Protein AF-A0A1U7CRU4-F1 (afdb_monomer_lite)

Secondary structure (DSSP, 8-state):
-PBPTTT--B--S--EEETTEEESSHHHHTTHHHHHHHTTS-HHHHHHHHHHHHTS--TTT-----EEEEEEEEEEEETTEEEEEEEEEEEEHHHHHHHHHHHHHHHHHHSTTSTTHHHHHHHHHHHHHHHHHTTSSS--SSS--HHHHHHHHHHHHHHHH--

Radius of gyration: 16.84 Å; chains: 1; bounding box: 44×36×41 Å

pLDDT: mean 85.8, std 7.09, range [51.78, 95.31]

Organism: NCBI:txid1387353

Sequence (163 aa):
MASCDCCGTRILFGGVKLDDLRFCNAKCAEQGYWIQRGDAIPEGEVQERLRSLHQGQCPRCAGPGPVDVHTSHRVYSALAFTAWSSHPEICCRSCGRWKQLKHGAFSLALGWWGFPFGFLLTPVQLTRNFTGLVGLSGPKDDAPSPTFRRAVQVAMAKQRAGG

Structure (mmCIF, N/CA/C/O backbone):
data_AF-A0A1U7CRU4-F1
#
_entry.id   AF-A0A1U7CRU4-F1
#
loop_
_atom_site.group_PDB
_atom_site.id
_atom_site.type_symbol
_atom_site.label_atom_id
_atom_site.label_alt_id
_atom_site.label_comp_id
_atom_site.label_asym_id
_atom_site.label_entity_id
_atom_site.label_seq_id
_atom_site.pdbx_PDB_ins_code
_atom_site.Cartn_x
_atom_site.Cartn_y
_atom_site.Cartn_z
_atom_site.occupancy
_atom_site.B_iso_or_equiv
_atom_site.auth_seq_id
_atom_site.auth_comp_id
_atom_site.auth_asym_id
_atom_site.auth_atom_id
_atom_site.pdbx_PDB_model_num
ATOM 1 N N . MET A 1 1 ? -7.039 -4.816 -17.585 1.00 59.03 1 MET A N 1
ATOM 2 C CA . MET A 1 1 ? -5.878 -4.718 -16.669 1.00 59.03 1 MET A CA 1
ATOM 3 C C . MET A 1 1 ? -6.317 -5.239 -15.310 1.00 59.03 1 MET A C 1
ATOM 5 O O . MET A 1 1 ? -7.325 -4.754 -14.816 1.00 59.03 1 MET A O 1
ATOM 9 N N . ALA A 1 2 ? -5.658 -6.260 -14.758 1.00 80.75 2 ALA A N 1
ATOM 10 C CA . ALA A 1 2 ? -6.100 -6.899 -13.512 1.00 80.75 2 ALA A CA 1
ATOM 11 C C . ALA A 1 2 ? -5.528 -6.187 -12.273 1.00 80.75 2 ALA A C 1
ATOM 13 O O . ALA A 1 2 ? -4.428 -5.632 -12.323 1.00 80.75 2 ALA A O 1
ATOM 14 N N . SER A 1 3 ? -6.256 -6.206 -11.159 1.00 84.62 3 SER A N 1
ATOM 15 C CA . SER A 1 3 ? -5.755 -5.827 -9.833 1.00 84.62 3 SER A CA 1
ATOM 16 C C . SER A 1 3 ? -5.326 -7.069 -9.058 1.00 84.62 3 SER A C 1
ATOM 18 O O . SER A 1 3 ? -5.920 -8.128 -9.216 1.00 84.62 3 SER A O 1
ATOM 20 N N . CYS A 1 4 ? -4.300 -6.936 -8.222 1.00 86.25 4 CYS A N 1
ATOM 21 C CA . CYS A 1 4 ? -3.908 -7.974 -7.276 1.00 86.25 4 CYS A CA 1
ATOM 22 C C . CYS A 1 4 ? -5.009 -8.176 -6.228 1.00 86.25 4 CYS A C 1
ATOM 24 O O . CYS A 1 4 ? -5.418 -7.205 -5.589 1.00 86.25 4 CYS A O 1
ATOM 26 N N . ASP A 1 5 ? -5.428 -9.416 -5.998 1.00 86.75 5 ASP A N 1
ATOM 27 C CA . ASP A 1 5 ? -6.496 -9.740 -5.055 1.00 86.75 5 ASP A CA 1
ATOM 28 C C . ASP A 1 5 ? -6.092 -9.574 -3.593 1.00 86.75 5 ASP A C 1
ATOM 30 O O . ASP A 1 5 ? -6.939 -9.258 -2.762 1.00 86.75 5 ASP A O 1
ATOM 34 N N . CYS A 1 6 ? -4.794 -9.673 -3.296 1.00 84.81 6 CYS A N 1
ATOM 35 C CA . CYS A 1 6 ? -4.258 -9.422 -1.960 1.00 84.81 6 CYS A CA 1
ATOM 36 C C . CYS A 1 6 ? -4.097 -7.923 -1.658 1.00 84.81 6 CYS A C 1
ATOM 38 O O . CYS A 1 6 ? -4.524 -7.452 -0.609 1.00 84.81 6 CYS A O 1
ATOM 40 N N . CYS A 1 7 ? -3.465 -7.159 -2.555 1.00 77.75 7 CYS A N 1
ATOM 41 C CA . CYS A 1 7 ? -3.021 -5.795 -2.244 1.00 77.75 7 CYS A CA 1
ATOM 42 C C . CYS A 1 7 ? -3.668 -4.681 -3.073 1.00 77.75 7 CYS A C 1
ATOM 44 O O . CYS A 1 7 ? -3.256 -3.527 -2.959 1.00 77.75 7 CYS A O 1
ATOM 46 N N . GLY A 1 8 ? -4.600 -5.003 -3.972 1.00 79.12 8 GLY A N 1
ATOM 47 C CA . GLY A 1 8 ? -5.299 -4.035 -4.828 1.00 79.12 8 GLY A CA 1
ATOM 48 C C . GLY A 1 8 ? -4.425 -3.353 -5.891 1.00 79.12 8 GLY A C 1
ATOM 49 O O . GLY A 1 8 ? -4.916 -2.582 -6.715 1.00 79.12 8 GLY A O 1
ATOM 50 N N . THR A 1 9 ? -3.118 -3.630 -5.923 1.00 77.69 9 THR A N 1
ATOM 51 C CA . THR A 1 9 ? -2.192 -3.026 -6.890 1.00 77.69 9 THR A CA 1
ATOM 52 C C . THR A 1 9 ? -2.530 -3.471 -8.312 1.00 77.69 9 THR A C 1
ATOM 54 O O . THR A 1 9 ? -2.660 -4.665 -8.573 1.00 77.69 9 THR A O 1
ATOM 57 N N . ARG A 1 10 ? -2.604 -2.527 -9.261 1.00 81.44 10 ARG A N 1
ATOM 58 C CA . ARG A 1 10 ? -2.735 -2.853 -10.694 1.00 81.44 10 ARG A CA 1
ATOM 59 C C . ARG A 1 10 ? -1.519 -3.636 -11.192 1.00 81.44 10 ARG A C 1
ATOM 61 O O . ARG A 1 10 ? -0.391 -3.158 -11.063 1.00 81.44 10 ARG A O 1
ATOM 68 N N . ILE A 1 11 ? -1.773 -4.790 -11.796 1.00 83.25 11 ILE A N 1
ATOM 69 C CA . ILE A 1 11 ? -0.778 -5.658 -12.422 1.00 83.25 11 ILE A CA 1
ATOM 70 C C . ILE A 1 11 ? -0.554 -5.144 -13.847 1.00 83.25 11 ILE A C 1
ATOM 72 O O . ILE A 1 11 ? -1.471 -5.167 -14.668 1.00 83.25 11 ILE A O 1
ATOM 76 N N . LEU A 1 12 ? 0.647 -4.619 -14.103 1.00 74.31 12 LEU A N 1
ATOM 77 C CA . LEU A 1 12 ? 1.029 -4.064 -15.406 1.00 74.31 12 LEU A CA 1
ATOM 78 C C . LEU A 1 12 ? 1.634 -5.139 -16.317 1.00 74.31 12 LEU A C 1
ATOM 80 O O . LEU A 1 12 ? 1.253 -5.230 -17.476 1.00 74.31 12 LEU A O 1
ATOM 84 N N . PHE A 1 13 ? 2.521 -5.976 -15.772 1.00 75.75 13 PHE A N 1
ATOM 85 C CA . PHE A 1 13 ? 3.166 -7.089 -16.468 1.00 75.75 13 PHE A CA 1
ATOM 86 C C . PHE A 1 13 ? 3.385 -8.255 -15.499 1.00 75.75 13 PHE A C 1
ATOM 88 O O . PHE A 1 13 ? 3.613 -8.031 -14.307 1.00 75.75 13 PHE A O 1
ATOM 95 N N . GLY A 1 14 ? 3.318 -9.484 -16.014 1.00 83.19 14 GLY A N 1
ATOM 96 C CA . GLY A 1 14 ? 3.491 -10.706 -15.225 1.00 83.19 14 GLY A CA 1
ATOM 97 C C . GLY A 1 14 ? 2.380 -10.930 -14.192 1.00 83.19 14 GLY A C 1
ATOM 98 O O . GLY A 1 14 ? 1.204 -10.679 -14.460 1.00 83.19 14 GLY A O 1
ATOM 99 N N . GLY A 1 15 ? 2.778 -11.404 -13.010 1.00 84.81 15 GLY A N 1
ATOM 100 C CA . GLY A 1 15 ? 1.893 -11.781 -11.907 1.00 84.81 15 GLY A CA 1
ATOM 101 C C . GLY A 1 15 ? 1.819 -13.294 -11.696 1.00 84.81 15 GLY A C 1
ATOM 102 O O . GLY A 1 15 ? 2.215 -14.077 -12.553 1.00 84.81 15 GLY A O 1
ATOM 103 N N . VAL A 1 16 ? 1.323 -13.696 -10.529 1.00 89.19 16 VAL A N 1
ATOM 104 C CA . VAL A 1 16 ? 1.094 -15.099 -10.159 1.00 89.19 16 VAL A CA 1
ATOM 105 C C . VAL A 1 16 ? -0.412 -15.339 -10.154 1.00 89.19 16 VAL A C 1
ATOM 107 O O . VAL A 1 16 ? -1.151 -14.544 -9.574 1.00 89.19 16 VAL A O 1
ATOM 110 N N . LYS A 1 17 ? -0.875 -16.407 -10.804 1.00 91.31 17 LYS A N 1
ATOM 111 C CA . LYS A 1 17 ? -2.275 -16.843 -10.758 1.00 91.31 17 LYS A CA 1
ATOM 112 C C . LYS A 1 17 ? -2.362 -18.102 -9.896 1.00 91.31 17 LYS A C 1
ATOM 114 O O . LYS A 1 17 ? -1.580 -19.022 -10.115 1.00 91.31 17 LYS A O 1
ATOM 119 N N . LEU A 1 18 ? -3.285 -18.118 -8.941 1.00 87.69 18 LEU A N 1
ATOM 120 C CA . LEU A 1 18 ? -3.596 -19.282 -8.111 1.00 87.69 18 LEU A CA 1
ATOM 121 C C . LEU A 1 18 ? -5.117 -19.438 -8.116 1.00 87.69 18 LEU A C 1
ATOM 123 O O . LEU A 1 18 ? -5.811 -18.532 -7.657 1.00 87.69 18 LEU A O 1
ATOM 127 N N . ASP A 1 19 ? -5.619 -20.530 -8.686 1.00 86.12 19 ASP A N 1
ATOM 128 C CA . ASP A 1 19 ? -7.053 -20.745 -8.919 1.00 86.12 19 ASP A CA 1
ATOM 129 C C . ASP A 1 19 ? -7.701 -19.543 -9.641 1.00 86.12 19 ASP A C 1
ATOM 131 O O . ASP A 1 19 ? -7.247 -19.139 -10.719 1.00 86.12 19 ASP A O 1
ATOM 135 N N . ASP A 1 20 ? -8.722 -18.933 -9.037 1.00 87.00 20 ASP A N 1
ATOM 136 C CA . ASP A 1 20 ? -9.414 -17.744 -9.545 1.00 87.00 20 ASP A CA 1
ATOM 137 C C . ASP A 1 20 ? -8.784 -16.413 -9.096 1.00 87.00 20 ASP A C 1
ATOM 139 O O . ASP A 1 20 ? -9.215 -15.342 -9.527 1.00 87.00 20 ASP A O 1
ATOM 143 N N . LEU A 1 21 ? -7.724 -16.454 -8.280 1.00 88.44 21 LEU A N 1
ATOM 144 C CA . LEU A 1 21 ? -7.059 -15.272 -7.731 1.00 88.44 21 LEU A CA 1
ATOM 145 C C . LEU A 1 21 ? -5.841 -14.854 -8.565 1.00 88.44 21 LEU A C 1
ATOM 147 O O . LEU A 1 21 ? -5.085 -15.673 -9.103 1.00 88.44 21 LEU A O 1
ATOM 151 N N . ARG A 1 22 ? -5.606 -13.541 -8.638 1.00 90.94 22 ARG A N 1
ATOM 152 C CA . ARG A 1 22 ? -4.439 -12.939 -9.294 1.00 90.94 22 ARG A CA 1
ATOM 153 C C . ARG A 1 22 ? -3.608 -12.130 -8.313 1.00 90.94 22 ARG A C 1
ATOM 155 O O . ARG A 1 22 ? -4.108 -11.275 -7.590 1.00 90.94 22 ARG A O 1
ATOM 162 N N . PHE A 1 23 ? -2.295 -12.309 -8.368 1.00 89.69 23 PHE A N 1
ATOM 163 C CA . PHE A 1 23 ? -1.347 -11.656 -7.475 1.00 89.69 23 PHE A CA 1
ATOM 164 C C . PHE A 1 23 ? -0.257 -10.926 -8.246 1.00 89.69 23 PHE A C 1
ATOM 166 O O . PHE A 1 23 ? 0.204 -11.378 -9.291 1.00 89.69 23 PHE A O 1
ATOM 173 N N . CYS A 1 24 ? 0.201 -9.789 -7.720 1.00 85.94 24 CYS A N 1
ATOM 174 C CA . CYS A 1 24 ? 1.281 -9.034 -8.357 1.00 85.94 24 CYS A CA 1
ATOM 175 C C . CYS A 1 24 ? 2.663 -9.694 -8.204 1.00 85.94 24 CYS A C 1
ATOM 177 O O . CYS A 1 24 ? 3.568 -9.352 -8.957 1.00 85.94 24 CYS A O 1
ATOM 179 N N . ASN A 1 25 ? 2.841 -10.605 -7.239 1.00 85.06 25 ASN A N 1
ATOM 180 C CA . ASN A 1 25 ? 4.077 -11.352 -6.983 1.00 85.06 25 ASN A CA 1
ATOM 181 C C . ASN A 1 25 ? 3.827 -12.553 -6.047 1.00 85.06 25 ASN A C 1
ATOM 183 O O . ASN A 1 25 ? 2.741 -12.683 -5.478 1.00 85.06 25 ASN A O 1
ATOM 187 N N . ALA A 1 26 ? 4.855 -13.391 -5.857 1.00 86.31 26 ALA A N 1
ATOM 188 C CA . ALA A 1 26 ? 4.814 -14.581 -5.000 1.00 86.31 26 ALA A CA 1
ATOM 189 C C . ALA A 1 26 ? 4.452 -14.271 -3.536 1.00 86.31 26 ALA A C 1
ATOM 191 O O . ALA A 1 26 ? 3.608 -14.950 -2.965 1.00 86.31 26 ALA A O 1
ATOM 192 N N . LYS A 1 27 ? 4.978 -13.181 -2.960 1.00 84.69 27 LYS A N 1
ATOM 193 C CA . LYS A 1 27 ? 4.646 -12.762 -1.585 1.00 84.69 27 LYS A CA 1
ATOM 194 C C . LYS A 1 27 ? 3.146 -12.507 -1.396 1.00 84.69 27 LYS A C 1
ATOM 196 O O . LYS A 1 27 ? 2.591 -12.793 -0.340 1.00 84.69 27 LYS A O 1
ATOM 201 N N . CYS A 1 28 ? 2.483 -11.942 -2.405 1.00 85.94 28 CYS A N 1
ATOM 202 C CA . CYS A 1 28 ? 1.030 -11.777 -2.383 1.00 85.94 28 CYS A CA 1
ATOM 203 C C . CYS A 1 28 ? 0.301 -13.111 -2.598 1.00 85.94 28 CYS A C 1
ATOM 205 O O . CYS A 1 28 ? -0.745 -13.314 -1.991 1.00 85.94 28 CYS A O 1
ATOM 207 N N . ALA A 1 29 ? 0.851 -14.015 -3.412 1.00 88.88 29 ALA A N 1
ATOM 208 C CA . ALA A 1 29 ? 0.277 -15.341 -3.642 1.00 88.88 29 ALA A CA 1
ATOM 209 C C . ALA A 1 29 ? 0.306 -16.227 -2.387 1.00 88.88 29 ALA A C 1
ATOM 211 O O . ALA A 1 29 ? -0.668 -16.922 -2.117 1.00 88.88 29 ALA A O 1
ATOM 212 N N . GLU A 1 30 ? 1.346 -16.125 -1.554 1.00 87.94 30 GLU A N 1
ATOM 213 C CA . GLU A 1 30 ? 1.408 -16.784 -0.237 1.00 87.94 30 GLU A CA 1
ATOM 214 C C . GLU A 1 30 ? 0.255 -16.368 0.694 1.00 87.94 30 GLU A C 1
ATOM 216 O O . GLU A 1 30 ? -0.134 -17.113 1.591 1.00 87.94 30 GLU A O 1
ATOM 221 N N . GLN A 1 31 ? -0.328 -15.181 0.486 1.00 85.50 31 GLN A N 1
ATOM 222 C CA . GLN A 1 31 ? -1.498 -14.731 1.243 1.00 85.50 31 GLN A CA 1
ATOM 223 C C . GLN A 1 31 ? -2.817 -15.300 0.704 1.00 85.50 31 GLN A C 1
ATOM 225 O O . GLN A 1 31 ? -3.833 -15.177 1.384 1.00 85.50 31 GLN A O 1
ATOM 230 N N . GLY A 1 32 ? -2.822 -15.929 -0.477 1.00 85.44 32 GLY A N 1
ATOM 231 C CA . GLY A 1 32 ? -4.027 -16.451 -1.131 1.00 85.44 32 GLY A CA 1
ATOM 232 C C . GLY A 1 32 ? -4.806 -17.440 -0.265 1.00 85.44 32 GLY A C 1
ATOM 233 O O . GLY A 1 32 ? -6.027 -17.348 -0.174 1.00 85.44 32 GLY A O 1
ATOM 234 N N . TYR A 1 33 ? -4.092 -18.288 0.478 1.00 86.62 33 TYR A N 1
ATOM 235 C CA . TYR A 1 33 ? -4.672 -19.208 1.460 1.00 86.62 33 TYR A CA 1
ATOM 236 C C . TYR A 1 33 ? -5.536 -18.500 2.521 1.00 86.62 33 TYR A C 1
ATOM 238 O O . TYR A 1 33 ? -6.596 -18.992 2.911 1.00 86.62 33 TYR A O 1
ATOM 246 N N . TRP A 1 34 ? -5.103 -17.325 2.988 1.00 89.75 34 TRP A N 1
ATOM 247 C CA . TRP A 1 34 ? -5.836 -16.546 3.990 1.00 89.75 34 TRP A CA 1
ATOM 248 C C . TRP A 1 34 ? -7.019 -15.787 3.401 1.00 89.75 34 TRP A C 1
ATOM 250 O O . TRP A 1 34 ? -7.980 -15.533 4.121 1.00 89.75 34 TRP A O 1
ATOM 260 N N . ILE A 1 35 ? -6.958 -15.438 2.115 1.00 86.25 35 ILE A N 1
ATOM 261 C CA . ILE A 1 35 ? -8.068 -14.790 1.406 1.00 86.25 35 ILE A CA 1
ATOM 262 C C . ILE A 1 35 ? -9.245 -15.763 1.318 1.00 86.25 35 ILE A C 1
ATOM 264 O O . ILE A 1 35 ? -10.319 -15.438 1.807 1.00 86.25 35 ILE A O 1
ATOM 268 N N . GLN A 1 36 ? -9.009 -16.990 0.841 1.00 86.75 36 GLN A N 1
ATOM 269 C CA . GLN A 1 36 ? -10.055 -18.019 0.739 1.00 86.75 36 GLN A CA 1
ATOM 270 C C . GLN A 1 36 ? -10.699 -18.346 2.099 1.00 86.75 36 GLN A C 1
ATOM 272 O O . GLN A 1 36 ? -11.908 -18.527 2.196 1.00 86.75 36 GLN A O 1
ATOM 277 N N . ARG A 1 37 ? -9.912 -18.388 3.184 1.00 87.44 37 ARG A N 1
ATOM 278 C CA . ARG A 1 37 ? -10.457 -18.560 4.546 1.00 87.44 37 ARG A CA 1
ATOM 279 C C . ARG A 1 37 ? -11.214 -17.337 5.053 1.00 87.44 37 ARG A C 1
ATOM 281 O O . ARG A 1 37 ? -12.158 -17.488 5.823 1.00 87.44 37 ARG A O 1
ATOM 288 N N . GLY A 1 38 ? -10.781 -16.144 4.658 1.00 86.50 38 GLY A N 1
ATOM 289 C CA . GLY A 1 38 ? -11.455 -14.892 4.981 1.00 86.50 38 GLY A CA 1
ATOM 290 C C . GLY A 1 38 ? -12.870 -14.826 4.410 1.00 86.50 38 GLY 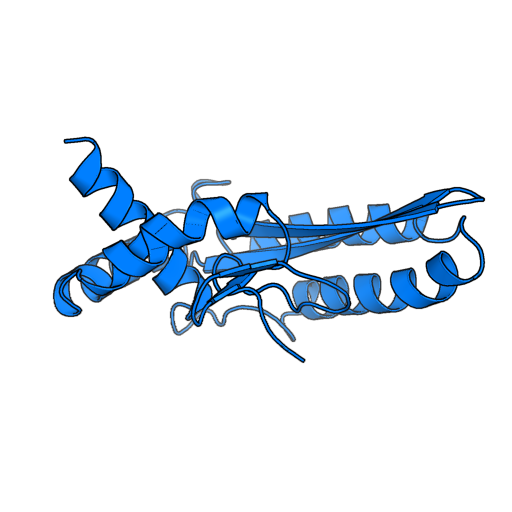A C 1
ATOM 291 O O . GLY A 1 38 ? -13.747 -14.256 5.055 1.00 86.50 38 GLY A O 1
ATOM 292 N N . ASP A 1 39 ? -13.109 -15.467 3.264 1.00 86.75 39 ASP A N 1
ATOM 293 C CA . ASP A 1 39 ? -14.425 -15.514 2.615 1.00 86.75 39 ASP A CA 1
ATOM 294 C C . ASP A 1 39 ? -15.452 -16.362 3.389 1.00 86.75 39 ASP A C 1
ATOM 296 O O . ASP A 1 39 ? -16.654 -16.156 3.249 1.00 86.75 39 ASP A O 1
ATOM 300 N N . ALA A 1 40 ? -15.002 -17.276 4.257 1.00 88.81 40 ALA A N 1
ATOM 301 C CA . ALA A 1 40 ? -15.883 -18.067 5.120 1.00 88.81 40 ALA A CA 1
ATOM 302 C C . ALA A 1 40 ? -16.352 -17.310 6.381 1.00 88.81 40 ALA A C 1
ATOM 304 O O . ALA A 1 40 ? -17.144 -17.838 7.165 1.00 88.81 40 ALA A O 1
ATOM 305 N N . ILE A 1 41 ? -15.845 -16.097 6.629 1.00 91.19 41 ILE A N 1
ATOM 306 C CA . ILE A 1 41 ? -16.199 -15.306 7.812 1.00 91.19 41 ILE A CA 1
ATOM 307 C C . ILE A 1 41 ? -17.578 -14.659 7.602 1.00 91.19 41 ILE A C 1
ATOM 309 O O . ILE A 1 41 ? -17.790 -14.030 6.565 1.00 91.19 41 ILE A O 1
ATOM 313 N N . PRO A 1 42 ? -18.503 -14.742 8.581 1.00 93.31 42 PRO A N 1
ATOM 314 C CA . PRO A 1 42 ? -19.808 -14.100 8.478 1.00 93.31 42 PRO A CA 1
ATOM 315 C C . PRO A 1 42 ? -19.708 -12.601 8.179 1.00 93.31 42 PRO A C 1
ATOM 317 O O . PRO A 1 42 ? -18.998 -11.854 8.856 1.00 93.31 42 PRO A O 1
ATOM 320 N N . GLU A 1 43 ? -20.487 -12.149 7.199 1.00 90.50 43 GLU A N 1
ATOM 321 C CA . GLU A 1 43 ? -20.478 -10.763 6.721 1.00 90.50 43 GLU A CA 1
ATOM 322 C C . GLU A 1 43 ? -20.719 -9.731 7.828 1.00 90.50 43 GLU A C 1
ATOM 324 O O . GLU A 1 43 ? -20.037 -8.709 7.872 1.00 90.50 43 GLU A O 1
ATOM 329 N N . GLY A 1 44 ? -21.643 -10.003 8.755 1.00 92.81 44 GLY A N 1
ATOM 330 C CA . GLY A 1 44 ? -21.947 -9.089 9.861 1.00 92.81 44 GLY A CA 1
ATOM 331 C C . GLY A 1 44 ? -20.725 -8.777 10.730 1.00 92.81 44 GLY A C 1
ATOM 332 O O . GLY A 1 44 ? -20.478 -7.619 11.061 1.00 92.81 44 GLY A O 1
ATOM 333 N N . GLU A 1 45 ? -19.908 -9.789 11.013 1.00 93.44 45 GLU A N 1
ATOM 334 C CA . GLU A 1 45 ? -18.713 -9.655 11.846 1.00 93.44 45 GLU A CA 1
ATOM 335 C C . GLU A 1 45 ? -17.590 -8.911 11.118 1.00 93.44 45 GLU A C 1
ATOM 337 O O . GLU A 1 45 ? -16.925 -8.046 11.694 1.00 93.44 45 GLU A O 1
ATOM 342 N N . VAL A 1 46 ? -17.410 -9.193 9.822 1.00 93.31 46 VAL A N 1
ATOM 343 C CA . VAL A 1 46 ? -16.463 -8.453 8.979 1.00 93.31 46 VAL A CA 1
ATOM 344 C C . VAL A 1 46 ? -16.844 -6.978 8.938 1.00 93.31 46 VAL A C 1
ATOM 346 O O . VAL A 1 46 ? -15.975 -6.127 9.098 1.00 93.31 46 VAL A O 1
ATOM 349 N N . GLN A 1 47 ? -18.126 -6.658 8.747 1.00 93.44 47 GLN A N 1
ATOM 350 C CA . GLN A 1 47 ? -18.604 -5.276 8.665 1.00 93.44 47 GLN A CA 1
ATOM 351 C C . GLN A 1 47 ? -18.425 -4.515 9.977 1.00 93.44 47 GLN A C 1
ATOM 353 O O . GLN A 1 47 ? -17.969 -3.370 9.967 1.00 93.44 47 GLN A O 1
ATOM 358 N N . GLU A 1 48 ? -18.753 -5.140 11.107 1.00 93.81 48 GLU A N 1
ATOM 359 C CA . GLU A 1 48 ? -18.557 -4.543 12.426 1.00 93.81 48 GLU A CA 1
ATOM 360 C C . GLU A 1 48 ? -17.074 -4.253 12.680 1.00 93.81 48 GLU A C 1
ATOM 362 O O . GLU A 1 48 ? -16.698 -3.121 13.013 1.00 93.81 48 GLU A O 1
ATOM 367 N N . ARG A 1 49 ? -16.209 -5.242 12.423 1.00 94.19 49 ARG A N 1
ATOM 368 C CA . ARG A 1 49 ? -14.765 -5.089 12.600 1.00 94.19 49 ARG A CA 1
ATOM 369 C C . ARG A 1 49 ? -14.177 -4.049 11.653 1.00 94.19 49 ARG A C 1
ATOM 371 O O . ARG A 1 49 ? -13.355 -3.234 12.071 1.00 94.19 49 ARG A O 1
ATOM 378 N N . LEU A 1 50 ? -14.611 -4.052 10.397 1.00 94.50 50 LEU A N 1
ATOM 379 C CA . LEU A 1 50 ? -14.184 -3.105 9.374 1.00 94.50 50 LEU A CA 1
ATOM 380 C C . LEU A 1 50 ? -14.545 -1.672 9.760 1.00 94.50 50 LEU A C 1
ATOM 382 O O . LEU A 1 50 ? -13.686 -0.797 9.696 1.00 94.50 50 LEU A O 1
ATOM 386 N N . ARG A 1 51 ? -15.787 -1.429 10.199 1.00 92.88 51 ARG A N 1
ATOM 387 C CA . ARG A 1 51 ? -16.243 -0.097 10.621 1.00 92.88 51 ARG A CA 1
ATOM 388 C C . ARG A 1 51 ? -15.478 0.392 11.849 1.00 92.88 51 ARG A C 1
ATOM 390 O O . ARG A 1 51 ? -15.020 1.533 11.853 1.00 92.88 51 ARG A O 1
ATOM 397 N N . SER A 1 52 ? -15.295 -0.482 12.840 1.00 92.94 52 SER A N 1
ATOM 398 C CA . SER A 1 52 ? -14.519 -0.192 14.051 1.00 92.94 52 SER A CA 1
ATOM 399 C C . SER A 1 52 ? -13.079 0.219 13.725 1.00 92.94 52 SER A C 1
ATOM 401 O O . SER A 1 52 ? -12.593 1.222 14.244 1.00 92.94 52 SER A O 1
ATOM 403 N N . LEU A 1 53 ? -12.406 -0.504 12.823 1.00 93.56 53 LEU A N 1
ATOM 404 C CA . LEU A 1 53 ? -11.036 -0.181 12.420 1.00 93.56 53 LEU A CA 1
ATOM 405 C C . LEU A 1 53 ? -10.963 1.060 11.524 1.00 93.56 53 LEU A C 1
ATOM 407 O O . LEU A 1 53 ? -10.058 1.870 11.699 1.00 93.56 53 LEU A O 1
ATOM 411 N N . HIS A 1 54 ? -11.913 1.230 10.600 1.00 94.44 54 HIS A N 1
ATOM 412 C CA . HIS A 1 54 ? -11.966 2.386 9.704 1.00 94.44 54 HIS A CA 1
ATOM 413 C C . HIS A 1 54 ? -12.091 3.691 10.491 1.00 94.44 54 HIS A C 1
ATOM 415 O O . HIS A 1 54 ? -11.400 4.655 10.196 1.00 94.44 54 HIS A O 1
ATOM 421 N N . GLN A 1 55 ? -12.945 3.724 11.514 1.00 92.38 55 GLN A N 1
ATOM 422 C CA . GLN A 1 55 ? -13.159 4.910 12.353 1.00 92.38 55 GLN A CA 1
ATOM 423 C C . GLN A 1 55 ? -12.169 5.005 13.526 1.00 92.38 55 GLN A C 1
ATOM 425 O O . GLN A 1 55 ? -12.197 5.973 14.285 1.00 92.38 55 GLN A O 1
ATOM 430 N N . GLY A 1 56 ? -11.303 4.004 13.684 1.00 92.50 56 GLY A N 1
ATOM 431 C CA . GLY A 1 56 ? -10.333 3.922 14.764 1.00 92.50 56 GLY A CA 1
ATOM 432 C C . GLY A 1 56 ? -9.141 4.866 14.602 1.00 92.50 56 GLY A C 1
ATOM 433 O O . GLY A 1 56 ? -9.051 5.680 13.681 1.00 92.50 56 GLY A O 1
ATOM 434 N N . GLN A 1 57 ? -8.190 4.737 15.524 1.00 94.88 57 GLN A N 1
ATOM 435 C CA . GLN A 1 57 ? -6.936 5.484 15.474 1.00 94.88 57 GLN A CA 1
ATOM 436 C C . GLN A 1 57 ? -6.010 4.938 14.386 1.00 94.88 57 GLN A C 1
ATOM 438 O O . GLN A 1 57 ? -5.902 3.730 14.167 1.00 94.88 57 GLN A O 1
ATOM 443 N N . CYS A 1 58 ? -5.282 5.838 13.731 1.00 94.62 58 CYS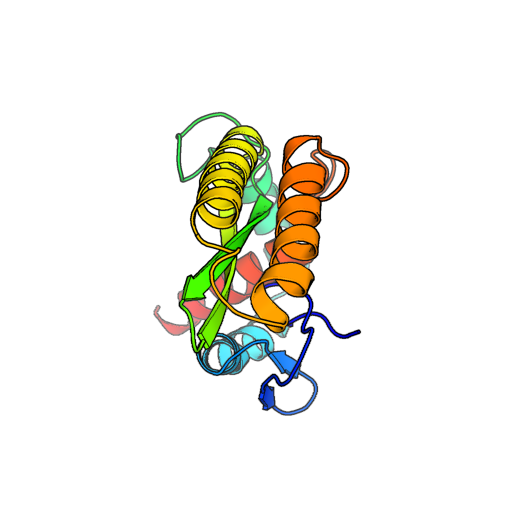 A N 1
ATOM 444 C CA . CYS A 1 58 ? -4.283 5.466 12.742 1.00 94.62 58 CYS A CA 1
ATOM 445 C C . CYS A 1 58 ? -3.139 4.668 13.391 1.00 94.62 58 CYS A C 1
ATOM 447 O O . CYS A 1 58 ? -2.451 5.212 14.255 1.00 94.62 58 CYS A O 1
ATOM 449 N N . PRO A 1 59 ? -2.812 3.451 12.918 1.00 93.69 59 PRO A N 1
ATOM 450 C CA . PRO A 1 59 ? -1.737 2.647 13.506 1.00 93.69 59 PRO A CA 1
ATOM 451 C C . PRO A 1 59 ? -0.340 3.262 13.313 1.00 93.69 59 PRO A C 1
ATOM 453 O O . PRO A 1 59 ? 0.606 2.869 13.986 1.00 93.69 59 PRO A O 1
ATOM 456 N N . ARG A 1 60 ? -0.189 4.227 12.393 1.00 94.50 60 ARG A N 1
ATOM 457 C CA . ARG A 1 60 ? 1.098 4.871 12.088 1.00 94.50 60 ARG A CA 1
ATOM 458 C C . ARG A 1 60 ? 1.345 6.162 12.867 1.00 94.50 60 ARG A C 1
ATOM 460 O O . ARG A 1 60 ? 2.500 6.497 13.101 1.00 94.50 60 ARG A O 1
ATOM 467 N N . CYS A 1 61 ? 0.303 6.920 13.204 1.00 95.31 61 CYS A N 1
ATOM 468 C CA . CYS A 1 61 ? 0.455 8.209 13.893 1.00 95.31 61 CYS A CA 1
ATOM 469 C C . CYS A 1 61 ? -0.415 8.374 15.143 1.00 95.31 61 CYS A C 1
ATOM 471 O O . CYS A 1 61 ? -0.380 9.447 15.732 1.00 95.31 61 CYS A O 1
ATOM 473 N N . ALA A 1 62 ? -1.223 7.373 15.505 1.00 94.81 62 ALA A N 1
ATOM 474 C CA . ALA A 1 62 ? -2.234 7.423 16.567 1.00 94.81 62 ALA A CA 1
ATOM 475 C C . ALA A 1 62 ? -3.282 8.552 16.432 1.00 94.81 62 ALA A C 1
ATOM 477 O O . ALA A 1 62 ? -4.103 8.752 17.322 1.00 94.81 62 ALA A O 1
ATOM 478 N N . GLY A 1 63 ? -3.282 9.284 15.314 1.00 92.25 63 GLY A N 1
ATOM 479 C CA . GLY A 1 63 ? -4.261 10.329 15.031 1.00 92.25 63 GLY A CA 1
ATOM 480 C C . GLY A 1 63 ? -5.652 9.769 14.718 1.00 92.25 63 GLY A C 1
ATOM 481 O O . GLY A 1 63 ? -5.799 8.557 14.520 1.00 92.25 63 GLY A O 1
ATOM 482 N N . PRO A 1 64 ? -6.669 10.644 14.631 1.00 90.00 64 PRO A N 1
ATOM 483 C CA . PRO A 1 64 ? -8.023 10.231 14.292 1.00 90.00 64 PRO A CA 1
ATOM 484 C C . PRO A 1 64 ? -8.079 9.628 12.882 1.00 90.00 64 PRO A C 1
ATOM 486 O O . PRO A 1 64 ? -7.322 10.024 11.986 1.00 90.00 64 PRO A O 1
ATOM 489 N N . GLY A 1 65 ? -8.973 8.656 12.705 1.00 85.94 65 GLY A N 1
ATOM 490 C CA . GLY A 1 65 ? -9.341 8.125 11.399 1.00 85.94 65 GLY A CA 1
ATOM 491 C C . GLY A 1 65 ? -10.031 9.172 10.503 1.00 85.94 65 GLY A C 1
ATOM 492 O O . GLY A 1 65 ? -10.186 10.331 10.894 1.00 85.94 65 GLY A O 1
ATOM 493 N N . PRO A 1 66 ? -10.456 8.784 9.292 1.00 92.88 66 PRO A N 1
ATOM 494 C CA . PRO A 1 66 ? -10.586 7.401 8.856 1.00 92.88 66 PRO A CA 1
ATOM 495 C C . PRO A 1 66 ? -9.264 6.739 8.442 1.00 92.88 66 PRO A C 1
ATOM 497 O O . PRO A 1 66 ? -8.333 7.392 7.960 1.00 92.88 66 PRO A O 1
ATOM 500 N N . VAL A 1 67 ? -9.184 5.428 8.666 1.00 93.94 67 VAL A N 1
ATOM 501 C CA . VAL A 1 67 ? -8.061 4.556 8.31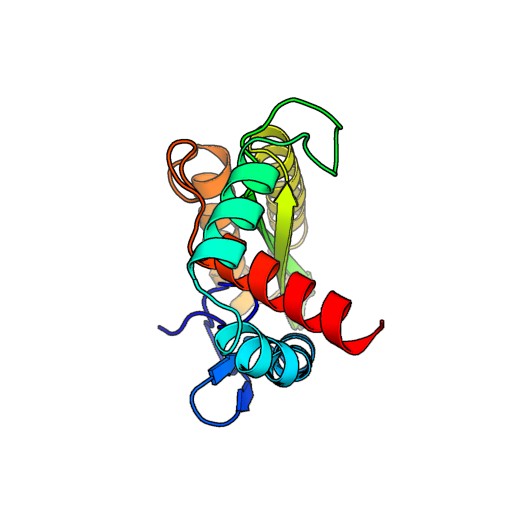1 1.00 93.94 67 VAL A CA 1
ATOM 502 C C . VAL A 1 67 ? -8.467 3.652 7.160 1.00 93.94 67 VAL A C 1
ATOM 504 O O . VAL A 1 67 ? -9.467 2.947 7.242 1.00 93.94 67 VAL A O 1
ATOM 507 N N . ASP A 1 68 ? -7.644 3.614 6.119 1.00 93.62 68 ASP A N 1
ATOM 508 C CA . ASP A 1 68 ? -7.856 2.760 4.953 1.00 93.62 68 ASP A CA 1
ATOM 509 C C . ASP A 1 68 ? -6.494 2.354 4.345 1.00 93.62 68 ASP A C 1
ATOM 511 O O . ASP A 1 68 ? -5.422 2.707 4.844 1.00 93.62 68 ASP A O 1
ATOM 515 N N . VAL A 1 69 ? -6.502 1.566 3.272 1.00 91.12 69 VAL A N 1
ATOM 516 C CA . VAL A 1 69 ? -5.318 1.143 2.530 1.00 91.12 69 VAL A CA 1
ATOM 517 C C . VAL A 1 69 ? -4.905 2.236 1.548 1.00 91.12 69 VAL A C 1
ATOM 519 O O . VAL A 1 69 ? -5.459 2.385 0.456 1.00 91.12 69 VAL A O 1
ATOM 522 N N . HIS A 1 70 ? -3.840 2.952 1.890 1.00 90.56 70 HIS A N 1
ATOM 523 C CA . HIS A 1 70 ? -3.175 3.876 0.982 1.00 90.56 70 HIS A CA 1
ATOM 524 C C . HIS A 1 70 ? -1.986 3.190 0.313 1.00 90.56 70 HIS A C 1
ATOM 526 O O . HIS A 1 70 ? -1.119 2.613 0.967 1.00 90.56 70 HIS A O 1
ATOM 532 N N . THR A 1 71 ? -1.929 3.259 -1.017 1.00 86.94 71 THR A N 1
ATOM 533 C CA . THR A 1 71 ? -0.817 2.695 -1.789 1.00 86.94 71 THR A CA 1
ATOM 534 C C . THR A 1 71 ? 0.118 3.798 -2.258 1.00 86.94 71 THR A C 1
ATOM 536 O O . THR A 1 71 ? -0.314 4.842 -2.749 1.00 86.94 71 THR A O 1
ATOM 539 N N . SER A 1 72 ? 1.412 3.538 -2.119 1.00 86.12 72 SER A N 1
ATOM 540 C CA . SER A 1 72 ? 2.489 4.387 -2.621 1.00 86.12 72 SER A CA 1
ATOM 541 C C . SER A 1 72 ? 3.370 3.601 -3.587 1.00 86.12 72 SER A C 1
ATOM 543 O O . SER A 1 72 ? 3.524 2.385 -3.458 1.00 86.12 72 SER A O 1
ATOM 545 N N . HIS A 1 73 ? 3.920 4.278 -4.587 1.00 85.31 73 HIS A N 1
ATOM 546 C CA . HIS A 1 73 ? 4.605 3.635 -5.703 1.00 85.31 73 HIS A CA 1
ATOM 547 C C . HIS A 1 73 ? 6.053 4.094 -5.793 1.00 85.31 73 HIS A C 1
ATOM 549 O O . HIS A 1 73 ? 6.328 5.288 -5.767 1.00 85.31 73 HIS A O 1
ATOM 555 N N . ARG A 1 74 ? 6.986 3.155 -5.917 1.00 85.88 74 ARG A N 1
ATOM 556 C CA . ARG A 1 74 ? 8.411 3.455 -6.034 1.00 85.88 74 ARG A CA 1
ATOM 557 C C . ARG A 1 74 ? 8.949 2.904 -7.343 1.00 85.88 74 ARG A C 1
ATOM 559 O O . ARG A 1 74 ? 8.626 1.775 -7.709 1.00 85.88 74 ARG A O 1
ATOM 566 N N . VAL A 1 75 ? 9.784 3.684 -8.014 1.00 84.88 75 VAL A N 1
ATOM 567 C CA . VAL A 1 75 ? 10.608 3.236 -9.139 1.00 84.88 75 VAL A CA 1
ATOM 568 C C . VAL A 1 75 ? 12.058 3.516 -8.810 1.00 84.88 75 VAL A C 1
ATOM 570 O O . VAL A 1 75 ? 12.390 4.558 -8.250 1.00 84.88 75 VAL A O 1
ATOM 573 N N . TYR A 1 76 ? 12.900 2.556 -9.142 1.00 83.94 76 TYR A N 1
ATOM 574 C CA . TYR A 1 76 ? 14.340 2.669 -9.110 1.00 83.94 76 TYR A CA 1
ATOM 575 C C . TYR A 1 76 ? 14.863 2.149 -10.442 1.00 83.94 76 TYR A C 1
ATOM 577 O O . TYR A 1 76 ? 14.564 1.017 -10.816 1.00 83.94 76 TYR A O 1
ATOM 585 N N . SER A 1 77 ? 15.635 2.963 -11.144 1.00 80.31 77 SER A N 1
ATOM 586 C CA . SER A 1 77 ? 16.338 2.556 -12.349 1.00 80.31 77 SER A CA 1
ATOM 587 C C . SER A 1 77 ? 17.827 2.781 -12.161 1.00 80.31 77 SER A C 1
ATOM 589 O O . SER A 1 77 ? 18.246 3.782 -11.585 1.00 80.31 77 SER A O 1
ATOM 591 N N . ALA A 1 78 ? 18.613 1.866 -12.700 1.00 77.56 78 ALA A N 1
ATOM 592 C CA . ALA A 1 78 ? 20.030 2.022 -12.972 1.00 77.56 78 ALA A CA 1
ATOM 593 C C . ALA A 1 78 ? 20.267 1.643 -14.441 1.00 77.56 78 ALA A C 1
ATOM 595 O O . ALA A 1 78 ? 19.414 1.000 -15.048 1.00 77.56 78 ALA A O 1
ATOM 596 N N . LEU A 1 79 ? 21.414 2.027 -15.003 1.00 71.38 79 LEU A N 1
ATOM 597 C CA . LEU A 1 79 ? 21.743 1.966 -16.440 1.00 71.38 79 LEU A CA 1
ATOM 598 C C . LEU A 1 79 ? 21.195 0.743 -17.207 1.00 71.38 79 LEU A C 1
ATOM 600 O O . LEU A 1 79 ? 20.701 0.909 -18.317 1.00 71.38 79 LEU A O 1
ATOM 604 N N . ALA A 1 80 ? 21.231 -0.455 -16.612 1.00 72.44 80 ALA A N 1
ATOM 605 C CA . ALA A 1 80 ? 20.775 -1.700 -17.237 1.00 72.44 80 ALA A CA 1
ATOM 606 C C . ALA A 1 80 ? 19.491 -2.321 -16.640 1.00 72.44 80 ALA A C 1
ATOM 608 O O . ALA A 1 80 ? 19.041 -3.354 -17.131 1.00 72.44 80 ALA A O 1
ATOM 609 N N . PHE A 1 81 ? 18.893 -1.756 -15.584 1.00 77.25 81 PHE A N 1
ATOM 610 C CA . PHE A 1 81 ? 17.695 -2.337 -14.968 1.00 77.25 81 PHE A CA 1
ATOM 611 C C . PHE A 1 81 ? 16.747 -1.295 -14.375 1.00 77.25 81 PHE A C 1
ATOM 613 O O . PHE A 1 81 ? 17.160 -0.335 -13.731 1.00 77.25 81 PHE A O 1
ATOM 620 N N . THR A 1 82 ? 15.446 -1.538 -14.525 1.00 77.69 82 THR A N 1
ATOM 621 C CA . THR A 1 82 ? 14.385 -0.765 -13.872 1.00 77.69 82 THR A CA 1
ATOM 622 C C . THR A 1 82 ? 13.566 -1.699 -12.996 1.00 77.69 82 THR A C 1
ATOM 624 O O . THR A 1 82 ? 12.985 -2.669 -13.475 1.00 77.69 82 THR A O 1
ATOM 627 N N . ALA A 1 83 ? 13.497 -1.390 -11.706 1.00 80.44 83 ALA A N 1
ATOM 628 C CA . ALA A 1 83 ? 12.660 -2.067 -10.734 1.00 80.44 83 ALA A CA 1
ATOM 629 C C . ALA A 1 83 ? 11.562 -1.118 -10.244 1.00 80.44 83 ALA A C 1
ATOM 631 O O . ALA A 1 83 ? 11.798 0.060 -9.969 1.00 80.44 83 ALA A O 1
ATOM 632 N N . TRP A 1 84 ? 10.349 -1.637 -10.080 1.00 80.00 84 TRP A N 1
ATOM 633 C CA . TRP A 1 84 ? 9.248 -0.892 -9.483 1.00 80.00 84 TRP A CA 1
ATOM 634 C C . TRP A 1 84 ? 8.561 -1.713 -8.401 1.00 80.00 84 TRP A C 1
ATOM 636 O O . TRP A 1 84 ? 8.504 -2.940 -8.452 1.00 80.00 84 TRP A O 1
ATOM 646 N N . SER A 1 85 ? 8.010 -1.024 -7.410 1.00 79.62 85 SER A N 1
ATOM 647 C CA . SER A 1 85 ? 7.268 -1.646 -6.322 1.00 79.62 85 SER A CA 1
ATOM 648 C C . SER A 1 85 ? 6.062 -0.801 -5.931 1.00 79.62 85 SER A C 1
ATOM 650 O O . SER A 1 85 ? 6.034 0.419 -6.100 1.00 79.62 85 SER A O 1
ATOM 652 N N . SER A 1 86 ? 5.032 -1.472 -5.421 1.00 83.75 86 SER A N 1
ATOM 653 C CA . SER A 1 86 ? 3.866 -0.828 -4.815 1.00 83.75 86 SER A CA 1
ATOM 654 C C . SER A 1 86 ? 3.809 -1.220 -3.348 1.00 83.75 86 SER A C 1
ATOM 656 O O . SER A 1 86 ? 3.974 -2.391 -3.010 1.00 83.75 86 SER A O 1
ATOM 658 N N . HIS A 1 87 ? 3.605 -0.231 -2.489 1.00 85.12 87 HIS A N 1
ATOM 659 C CA . HIS A 1 87 ? 3.620 -0.361 -1.041 1.00 85.12 87 HIS A CA 1
ATOM 660 C C . HIS A 1 87 ? 2.236 0.021 -0.502 1.00 85.12 87 HIS A C 1
ATOM 662 O O . HIS A 1 87 ? 2.005 1.207 -0.237 1.00 85.12 87 HIS A O 1
ATOM 668 N N . PRO A 1 88 ? 1.307 -0.948 -0.404 1.00 86.81 88 PRO A N 1
ATOM 669 C CA . PRO A 1 88 ? 0.039 -0.767 0.297 1.00 86.81 88 PRO A CA 1
ATOM 670 C C . PRO A 1 88 ? 0.302 -0.643 1.803 1.00 86.81 88 PRO A C 1
ATOM 672 O O . PRO A 1 88 ? 1.134 -1.363 2.356 1.00 86.81 88 PRO A O 1
ATOM 675 N N . GLU A 1 89 ? -0.395 0.262 2.477 1.00 90.19 89 GLU A N 1
ATOM 676 C CA . GLU A 1 89 ? -0.293 0.431 3.925 1.00 90.19 89 GLU A CA 1
ATOM 677 C C . GLU A 1 89 ? -1.629 0.884 4.507 1.00 90.19 89 GLU A C 1
ATOM 679 O O . GLU A 1 89 ? -2.260 1.797 3.978 1.00 90.19 89 GLU A O 1
ATOM 684 N N . ILE A 1 90 ? -2.037 0.252 5.608 1.00 92.56 90 ILE A N 1
ATOM 685 C CA . ILE A 1 90 ? -3.227 0.633 6.369 1.00 92.56 90 ILE A CA 1
ATOM 686 C C . ILE A 1 90 ? -2.859 1.842 7.229 1.00 92.56 90 ILE A C 1
ATOM 688 O O . ILE A 1 90 ? -2.093 1.717 8.185 1.00 92.56 90 ILE A O 1
ATOM 692 N N . CYS A 1 91 ? -3.352 3.023 6.876 1.00 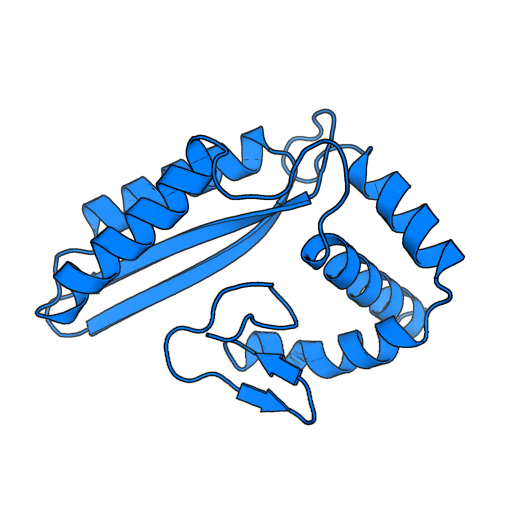94.12 91 CYS A N 1
ATOM 693 C CA . CYS A 1 91 ? -3.101 4.250 7.628 1.00 94.12 91 CYS A CA 1
ATOM 694 C C . CYS A 1 91 ? -4.178 5.306 7.350 1.00 94.12 91 CYS A C 1
ATOM 696 O O . CYS A 1 91 ? -5.062 5.103 6.526 1.00 94.12 91 CYS A O 1
ATOM 698 N N . CYS A 1 92 ? -4.123 6.438 8.051 1.00 94.25 92 CYS A N 1
ATOM 699 C CA . CYS A 1 92 ? -4.970 7.580 7.722 1.00 94.25 92 CYS A CA 1
ATOM 700 C C . CYS A 1 92 ? -4.459 8.328 6.484 1.00 94.25 92 CYS A C 1
ATOM 702 O O . CYS A 1 92 ? -3.288 8.232 6.091 1.00 94.25 92 CYS A O 1
ATOM 704 N N . ARG A 1 93 ? -5.327 9.170 5.923 1.00 91.62 93 ARG A N 1
ATOM 705 C CA . ARG A 1 93 ? -5.067 9.921 4.691 1.00 91.62 93 ARG A CA 1
ATOM 706 C C . ARG A 1 93 ? -3.801 10.776 4.727 1.00 91.62 93 ARG A C 1
ATOM 708 O O . ARG A 1 93 ? -3.046 10.791 3.756 1.00 91.62 93 ARG A O 1
ATOM 715 N N . SER A 1 94 ? -3.527 11.479 5.826 1.00 92.06 94 SER A N 1
ATOM 716 C CA . SER A 1 94 ? -2.323 12.320 5.947 1.00 92.06 94 SER A CA 1
ATOM 717 C C . SER A 1 94 ? -1.036 11.489 5.908 1.00 92.06 94 SER A C 1
ATOM 719 O O . SER A 1 94 ? -0.065 11.866 5.247 1.00 92.06 94 SER A O 1
ATOM 721 N N . CYS A 1 95 ? -1.047 10.314 6.541 1.00 94.19 95 CYS A N 1
ATOM 722 C CA . CYS A 1 95 ? 0.063 9.368 6.513 1.00 94.19 95 CYS A CA 1
ATOM 723 C C . CYS A 1 95 ? 0.268 8.773 5.117 1.00 94.19 95 CYS A C 1
ATOM 725 O O . CYS A 1 95 ? 1.403 8.730 4.635 1.00 94.19 95 CYS A O 1
ATOM 727 N N . GLY A 1 96 ? -0.823 8.395 4.444 1.00 91.19 96 GLY A N 1
ATOM 728 C CA . GLY A 1 96 ? -0.792 7.923 3.061 1.00 91.19 96 GLY A CA 1
ATOM 729 C C . GLY A 1 96 ? -0.182 8.958 2.111 1.00 91.19 96 GLY A C 1
ATOM 730 O O . GLY A 1 96 ? 0.753 8.646 1.370 1.00 91.19 96 GLY A O 1
ATOM 731 N N . ARG A 1 97 ? -0.634 10.216 2.202 1.00 91.69 97 ARG A N 1
ATOM 732 C CA . ARG A 1 97 ? -0.120 11.348 1.408 1.00 91.69 97 ARG A CA 1
ATOM 733 C C . ARG A 1 97 ? 1.367 11.593 1.645 1.00 91.69 97 ARG A C 1
ATOM 735 O O . ARG A 1 97 ? 2.126 11.740 0.689 1.00 91.69 97 ARG A O 1
ATOM 742 N N . TRP A 1 98 ? 1.808 11.577 2.903 1.00 92.62 98 TRP A N 1
ATOM 743 C CA . TRP A 1 98 ? 3.225 11.724 3.242 1.00 92.62 98 TRP A CA 1
ATOM 744 C C . TRP A 1 98 ? 4.092 10.641 2.587 1.00 92.62 98 TRP A C 1
ATOM 746 O O . TRP A 1 98 ? 5.153 10.919 2.025 1.00 92.62 98 TRP A O 1
ATOM 756 N N . LYS A 1 99 ? 3.625 9.391 2.610 1.00 91.06 99 LYS A N 1
ATOM 757 C CA . LYS A 1 99 ? 4.347 8.268 2.010 1.00 91.06 99 LYS A CA 1
ATOM 758 C C . LYS A 1 99 ? 4.365 8.332 0.481 1.00 91.06 99 LYS A C 1
ATOM 760 O O . LYS A 1 99 ? 5.398 8.048 -0.125 1.00 91.06 99 LYS A O 1
ATOM 765 N N . GLN A 1 100 ? 3.263 8.754 -0.139 1.00 90.31 100 GLN A N 1
ATOM 766 C CA . GLN A 1 100 ? 3.185 9.010 -1.581 1.00 90.31 100 GLN A CA 1
ATOM 767 C C . GLN A 1 100 ? 4.139 10.125 -2.013 1.00 90.31 100 GLN A C 1
ATOM 769 O O . GLN A 1 100 ? 4.834 9.958 -3.012 1.00 90.31 100 GLN A O 1
ATOM 774 N N . LEU A 1 101 ? 4.248 11.210 -1.239 1.00 91.44 101 LEU A N 1
ATOM 775 C CA . LEU A 1 101 ? 5.226 12.271 -1.486 1.00 91.44 101 LEU A CA 1
ATOM 776 C C . LEU A 1 101 ? 6.659 11.732 -1.409 1.00 91.44 101 LEU A C 1
ATOM 778 O O . LEU A 1 101 ? 7.439 11.925 -2.339 1.00 91.44 101 LEU A O 1
ATOM 782 N N . LYS A 1 102 ? 6.993 10.994 -0.342 1.00 91.25 102 LYS A N 1
ATOM 783 C CA . LYS A 1 102 ? 8.330 10.409 -0.156 1.00 91.25 102 LYS A CA 1
ATOM 784 C C . LYS A 1 102 ? 8.710 9.462 -1.297 1.00 91.25 102 LYS A C 1
ATOM 786 O O . LYS A 1 102 ? 9.821 9.536 -1.818 1.00 91.25 102 LYS A O 1
ATOM 791 N N . HIS A 1 103 ? 7.808 8.568 -1.699 1.00 88.50 103 HIS A N 1
ATOM 792 C CA . HIS A 1 103 ? 8.078 7.639 -2.798 1.00 88.50 103 HIS A CA 1
ATOM 793 C C . HIS A 1 103 ? 8.019 8.298 -4.181 1.00 88.50 103 HIS A C 1
ATOM 795 O O . HIS A 1 103 ? 8.755 7.880 -5.076 1.00 88.50 103 HIS A O 1
ATOM 801 N N . GLY A 1 104 ? 7.221 9.354 -4.345 1.00 85.88 104 GLY A N 1
ATOM 802 C CA . GLY A 1 104 ? 7.239 10.216 -5.523 1.00 85.88 104 GLY A CA 1
ATOM 803 C C . GLY A 1 104 ? 8.591 10.905 -5.689 1.00 85.88 104 GLY A C 1
ATOM 804 O O . GLY A 1 104 ? 9.212 10.759 -6.737 1.00 85.88 104 GLY A O 1
ATOM 805 N N . ALA A 1 105 ? 9.097 11.549 -4.633 1.00 88.62 105 ALA A N 1
ATOM 806 C CA . ALA A 1 105 ? 10.417 12.181 -4.618 1.00 88.62 105 ALA A CA 1
ATOM 807 C C . ALA A 1 105 ? 11.543 11.171 -4.889 1.00 88.62 105 ALA A C 1
ATOM 809 O O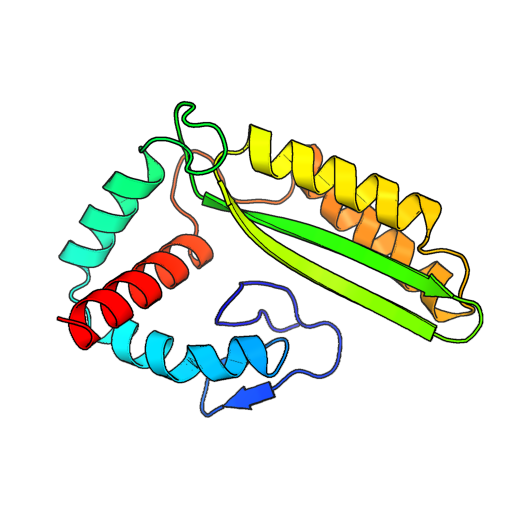 . ALA A 1 105 ? 12.425 11.430 -5.703 1.00 88.62 105 ALA A O 1
ATOM 810 N N . PHE A 1 106 ? 11.476 9.980 -4.281 1.00 89.12 106 PHE A N 1
ATOM 811 C CA . PHE A 1 106 ? 12.421 8.898 -4.568 1.00 89.12 106 PHE A CA 1
ATOM 812 C C . PHE A 1 106 ? 12.406 8.505 -6.052 1.00 89.12 106 PHE A C 1
ATOM 814 O O . PHE A 1 106 ? 13.459 8.388 -6.673 1.00 89.12 106 PHE A O 1
ATOM 821 N N . SER A 1 107 ? 11.215 8.311 -6.625 1.00 86.69 107 SER A N 1
ATOM 822 C CA . SER A 1 107 ? 11.069 7.906 -8.029 1.00 86.69 107 SER A CA 1
ATOM 823 C C . SER A 1 107 ? 11.526 9.011 -8.983 1.00 86.69 107 SER A C 1
ATOM 825 O O . SER A 1 107 ? 12.110 8.716 -10.018 1.00 86.69 107 SER A O 1
ATOM 827 N N . LEU A 1 108 ? 11.327 10.280 -8.617 1.00 85.56 108 LEU A N 1
ATOM 828 C CA . LEU A 1 108 ? 11.822 11.428 -9.374 1.00 85.56 108 LEU A CA 1
ATOM 829 C C . LEU A 1 108 ? 13.353 11.541 -9.321 1.00 85.56 108 LEU A C 1
ATOM 831 O O . LEU A 1 108 ? 13.951 11.974 -10.292 1.00 85.56 108 LEU A O 1
ATOM 835 N N . ALA A 1 109 ? 14.006 11.162 -8.224 1.00 85.06 109 ALA A N 1
ATOM 836 C CA . ALA A 1 109 ? 15.466 11.216 -8.144 1.00 85.06 109 ALA A CA 1
ATOM 837 C C . ALA A 1 109 ? 16.137 10.012 -8.828 1.00 85.06 109 ALA A C 1
ATOM 839 O O . ALA A 1 109 ? 17.194 10.143 -9.442 1.00 85.06 109 ALA A O 1
ATOM 840 N N . LEU A 1 110 ? 15.535 8.823 -8.718 1.00 85.12 110 LEU A N 1
ATOM 841 C CA . LEU A 1 110 ? 16.197 7.560 -9.058 1.00 85.12 110 LEU A CA 1
ATOM 842 C C . LEU A 1 110 ? 15.515 6.758 -10.175 1.00 85.12 110 LEU A C 1
ATOM 844 O O . LEU A 1 110 ? 15.988 5.681 -10.514 1.00 85.12 110 LEU A O 1
ATOM 848 N N . GLY A 1 111 ? 14.422 7.237 -10.768 1.00 82.00 111 GLY A N 1
ATOM 849 C CA . GLY A 1 111 ? 13.687 6.505 -11.806 1.00 82.00 111 GLY A CA 1
ATOM 850 C C . GLY A 1 111 ? 14.237 6.658 -13.232 1.00 82.00 111 GLY A C 1
ATOM 851 O O . GLY A 1 111 ? 13.976 5.807 -14.083 1.00 82.00 111 GLY A O 1
ATOM 852 N N . TRP A 1 112 ? 15.027 7.701 -13.500 1.00 81.19 112 TRP A N 1
ATOM 853 C CA . TRP A 1 112 ? 15.387 8.127 -14.865 1.00 81.19 112 TRP A CA 1
ATOM 854 C C . TRP A 1 112 ? 16.653 7.493 -15.443 1.00 81.19 112 TRP A C 1
ATOM 856 O O . TRP A 1 112 ? 16.946 7.674 -16.618 1.00 81.19 112 TRP A O 1
ATOM 866 N N . TRP A 1 113 ? 17.411 6.745 -14.645 1.00 79.62 113 TRP A N 1
ATOM 867 C CA . TRP A 1 113 ? 18.752 6.300 -15.038 1.00 79.62 113 TRP A CA 1
ATOM 868 C C . TRP A 1 113 ? 18.782 5.069 -15.955 1.00 79.62 113 TRP A C 1
ATOM 870 O O . TRP A 1 113 ? 19.863 4.640 -16.336 1.00 79.62 113 TRP A O 1
ATOM 880 N N . GLY A 1 114 ? 17.632 4.475 -16.291 1.00 68.75 114 GLY A N 1
ATOM 881 C CA . GLY A 1 114 ? 17.540 3.282 -17.143 1.00 68.75 114 GLY A CA 1
ATOM 882 C C . GLY A 1 114 ? 16.877 3.587 -18.487 1.00 68.75 114 GLY A C 1
ATOM 883 O O . GLY A 1 114 ? 15.769 4.129 -18.519 1.00 68.75 114 GLY A O 1
ATOM 884 N N . PHE A 1 115 ? 17.513 3.199 -19.595 1.00 74.44 115 PHE A N 1
ATOM 885 C CA . PHE A 1 115 ? 16.966 3.332 -20.951 1.00 74.44 115 PHE A CA 1
ATOM 886 C C . PHE A 1 115 ? 16.530 1.961 -21.503 1.00 74.44 115 PHE A C 1
ATOM 888 O O . PHE A 1 115 ? 17.274 0.996 -21.345 1.00 74.44 115 PHE A O 1
ATOM 895 N N . PRO A 1 116 ? 15.361 1.832 -22.163 1.00 70.69 116 PRO A N 1
ATOM 896 C CA . PRO A 1 116 ? 14.312 2.842 -22.365 1.00 70.69 116 PRO A CA 1
ATOM 897 C C . PRO A 1 116 ? 13.272 2.900 -21.224 1.00 70.69 116 PRO A C 1
ATOM 899 O O . PRO A 1 116 ? 12.508 3.858 -21.114 1.00 70.69 116 PRO A O 1
ATOM 902 N N . PHE A 1 117 ? 13.215 1.877 -20.365 1.00 71.00 117 PHE A N 1
ATOM 903 C CA . PHE A 1 117 ? 12.086 1.656 -19.452 1.00 71.00 117 PHE A CA 1
ATOM 904 C C . PHE A 1 117 ? 11.976 2.668 -18.306 1.00 71.00 117 PHE A C 1
ATOM 906 O O . PHE A 1 117 ? 10.861 2.961 -17.872 1.00 71.00 117 PHE A O 1
ATOM 913 N N . GLY A 1 118 ? 13.088 3.240 -17.839 1.00 68.50 118 GLY A N 1
ATOM 914 C CA . GLY A 1 118 ? 13.087 4.251 -16.781 1.00 68.50 118 GLY A CA 1
ATOM 915 C C . GLY A 1 118 ? 12.311 5.503 -17.182 1.00 68.50 118 GLY A C 1
ATOM 916 O O . GLY A 1 118 ? 11.487 5.987 -16.409 1.00 68.50 118 GLY A O 1
ATOM 917 N N . PHE A 1 119 ? 12.478 5.969 -18.421 1.00 75.44 119 PHE A N 1
ATOM 918 C CA . PHE A 1 119 ? 11.765 7.140 -18.942 1.00 75.44 119 PHE A CA 1
ATOM 919 C C . PHE A 1 119 ? 10.266 6.913 -19.149 1.00 75.44 119 PHE A C 1
ATOM 921 O O . PHE A 1 119 ? 9.496 7.860 -19.037 1.00 75.44 119 PHE A O 1
ATOM 928 N N . LEU A 1 120 ? 9.831 5.679 -19.415 1.00 79.38 120 LEU A N 1
ATOM 929 C CA . LEU A 1 120 ? 8.412 5.360 -19.603 1.00 79.38 120 LEU A CA 1
ATOM 930 C C . LEU A 1 120 ? 7.701 5.052 -18.278 1.00 79.38 120 LEU A C 1
ATOM 932 O O . LEU A 1 120 ? 6.587 5.516 -18.039 1.00 79.38 120 LEU A O 1
ATOM 936 N N . LEU A 1 121 ? 8.336 4.278 -17.393 1.00 77.56 121 LEU A N 1
ATOM 937 C CA . LEU A 1 121 ? 7.720 3.814 -16.145 1.00 77.56 121 LEU A CA 1
ATOM 938 C C . LEU A 1 121 ? 7.728 4.877 -15.042 1.00 77.56 121 LEU A C 1
ATOM 940 O O . LEU A 1 121 ? 6.816 4.903 -14.209 1.00 77.56 121 LEU A O 1
ATOM 944 N N . THR A 1 122 ? 8.725 5.764 -15.031 1.00 82.19 122 THR A N 1
ATOM 945 C CA . THR A 1 122 ? 8.850 6.809 -14.006 1.00 82.19 122 THR A CA 1
ATOM 946 C C . THR A 1 122 ? 7.702 7.821 -14.067 1.00 82.19 122 THR A C 1
ATOM 948 O O . THR A 1 122 ? 7.064 8.006 -13.028 1.00 82.19 122 THR A O 1
ATOM 951 N N . PRO A 1 123 ? 7.315 8.385 -15.234 1.00 82.88 123 PRO A N 1
ATOM 952 C CA . PRO A 1 123 ? 6.140 9.251 -15.341 1.00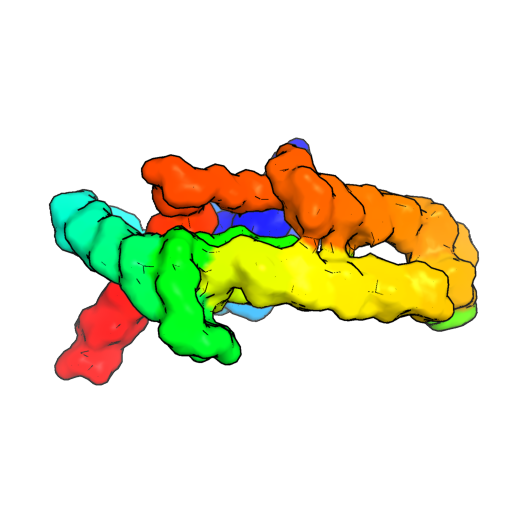 82.88 123 PRO A CA 1
ATOM 953 C C . PRO A 1 123 ? 4.861 8.579 -14.841 1.00 82.88 123 PRO A C 1
ATOM 955 O O . PRO A 1 123 ? 4.148 9.161 -14.031 1.00 82.88 123 PRO A O 1
ATOM 958 N N . VAL A 1 124 ? 4.608 7.322 -15.228 1.00 83.50 124 VAL A N 1
ATOM 959 C CA . VAL A 1 124 ? 3.411 6.575 -14.797 1.00 83.50 124 VAL A CA 1
ATOM 960 C C . VAL A 1 124 ? 3.331 6.484 -13.272 1.00 83.50 124 VAL A C 1
ATOM 962 O O . VAL A 1 124 ? 2.267 6.667 -12.678 1.00 83.50 124 VAL A O 1
ATOM 965 N N . GLN A 1 125 ? 4.454 6.205 -12.615 1.00 82.12 125 GLN A N 1
ATOM 966 C CA . GLN A 1 125 ? 4.501 6.017 -11.166 1.00 82.12 125 GLN A CA 1
ATOM 967 C C . GLN A 1 125 ? 4.483 7.353 -10.411 1.00 82.12 125 GLN A C 1
ATOM 969 O O . GLN A 1 125 ? 3.870 7.437 -9.344 1.00 82.12 125 GLN A O 1
ATOM 974 N N . LEU A 1 126 ? 5.053 8.415 -10.992 1.00 84.81 126 LEU A N 1
ATOM 975 C CA . LEU A 1 126 ? 4.874 9.783 -10.507 1.00 84.81 126 LEU A CA 1
ATOM 976 C C . LEU A 1 126 ? 3.406 10.199 -10.566 1.00 84.81 126 LEU A C 1
ATOM 978 O O . LEU A 1 126 ? 2.881 10.655 -9.553 1.00 84.81 126 LEU A O 1
ATOM 982 N N . THR A 1 127 ? 2.720 9.979 -11.692 1.00 84.75 127 THR A N 1
ATOM 983 C CA . THR A 1 127 ? 1.298 10.314 -11.833 1.00 84.75 127 THR A CA 1
ATOM 984 C C . THR A 1 127 ? 0.457 9.585 -10.791 1.00 84.75 127 THR A C 1
ATOM 986 O O . THR A 1 127 ? -0.371 10.217 -10.148 1.00 84.75 127 THR A O 1
ATOM 989 N N . ARG A 1 128 ? 0.700 8.290 -10.544 1.00 81.44 128 ARG A N 1
ATOM 990 C CA . ARG A 1 128 ? -0.051 7.520 -9.532 1.00 81.44 128 ARG A CA 1
ATOM 991 C C . ARG A 1 128 ? 0.164 8.030 -8.106 1.00 81.44 128 ARG A C 1
ATOM 993 O O . ARG A 1 128 ? -0.786 8.081 -7.329 1.00 81.44 128 ARG A O 1
ATOM 1000 N N . ASN A 1 129 ? 1.392 8.409 -7.749 1.00 80.62 129 ASN A N 1
ATOM 1001 C CA . ASN A 1 129 ? 1.641 9.042 -6.451 1.00 80.62 129 ASN A CA 1
ATOM 1002 C C . ASN A 1 129 ? 1.013 10.434 -6.378 1.00 80.62 129 ASN A C 1
ATOM 1004 O O . ASN A 1 129 ? 0.463 10.786 -5.342 1.00 80.62 129 ASN A O 1
ATOM 1008 N N . PHE A 1 130 ? 1.071 11.209 -7.463 1.00 85.12 130 PHE A N 1
ATOM 1009 C CA . PHE A 1 130 ? 0.519 12.557 -7.521 1.00 85.12 130 PHE A CA 1
ATOM 1010 C C . PHE A 1 130 ? -1.003 12.547 -7.383 1.00 85.12 130 PHE A C 1
ATOM 1012 O O . PHE A 1 130 ? -1.528 13.241 -6.519 1.00 85.12 130 PHE A O 1
ATOM 1019 N N . THR A 1 131 ? -1.716 11.706 -8.141 1.00 85.25 131 THR A N 1
ATOM 1020 C CA . THR A 1 131 ? -3.172 11.547 -8.001 1.00 85.25 131 THR A CA 1
ATOM 1021 C C . THR A 1 131 ? -3.548 11.072 -6.598 1.00 85.25 131 THR A C 1
ATOM 1023 O O . THR A 1 131 ? -4.571 11.495 -6.063 1.00 85.25 131 THR A O 1
ATOM 1026 N N . GLY A 1 132 ? -2.700 10.247 -5.974 1.00 76.81 132 GLY A N 1
ATOM 1027 C CA . GLY A 1 132 ? -2.792 9.880 -4.562 1.00 76.81 132 GLY A CA 1
ATOM 1028 C C . GLY A 1 132 ? -2.694 11.084 -3.629 1.00 76.81 132 GLY A C 1
ATOM 1029 O O . GLY A 1 132 ? -3.557 11.313 -2.780 1.00 76.81 132 GLY A O 1
ATOM 1030 N N . LEU A 1 133 ? -1.664 11.897 -3.847 1.00 81.19 133 LEU A N 1
ATOM 1031 C CA . LEU A 1 133 ? -1.323 13.057 -3.038 1.00 81.19 133 LEU A CA 1
ATOM 1032 C C . LEU A 1 133 ? -2.390 14.154 -3.096 1.00 81.19 133 LEU A C 1
ATOM 1034 O O . LEU A 1 133 ? -2.669 14.779 -2.070 1.00 81.19 133 LEU A O 1
ATOM 1038 N N . VAL A 1 134 ? -2.982 14.390 -4.269 1.00 84.69 134 VAL A N 1
ATOM 1039 C CA . VAL A 1 134 ? -4.059 15.377 -4.452 1.00 84.69 134 VAL A CA 1
ATOM 1040 C C . VAL A 1 134 ? -5.447 14.814 -4.130 1.00 84.69 134 VAL A C 1
ATOM 1042 O O . VAL A 1 134 ? -6.431 15.541 -4.179 1.00 84.69 134 VAL A O 1
ATOM 1045 N N . GLY A 1 135 ? -5.545 13.532 -3.758 1.00 79.38 135 GLY A N 1
ATOM 1046 C CA . GLY A 1 135 ? -6.811 12.890 -3.399 1.00 79.38 135 GLY A CA 1
ATOM 1047 C C . GLY A 1 135 ? -7.733 12.587 -4.582 1.00 79.38 135 GLY A C 1
ATOM 1048 O O . GLY A 1 135 ? -8.904 12.304 -4.363 1.00 79.38 135 GLY A O 1
ATOM 1049 N N . LEU A 1 136 ? -7.221 12.627 -5.817 1.00 79.44 136 LEU A N 1
ATOM 1050 C CA . LEU A 1 136 ? -7.948 12.197 -7.020 1.00 79.44 136 LEU A CA 1
ATOM 1051 C C . LEU A 1 136 ? -8.010 10.670 -7.138 1.00 79.44 136 LEU A C 1
ATOM 1053 O O . LEU A 1 136 ? -8.909 10.123 -7.768 1.00 79.44 136 LEU A O 1
ATOM 1057 N N . SER A 1 137 ? -7.040 9.973 -6.549 1.00 70.81 137 SER A N 1
ATOM 1058 C CA . SER A 1 137 ? -7.019 8.516 -6.474 1.00 70.81 137 SER A CA 1
ATOM 1059 C C . SER A 1 137 ? -6.763 8.067 -5.045 1.00 70.81 137 SER A C 1
ATOM 1061 O O . SER A 1 137 ? -5.834 8.550 -4.406 1.00 70.81 137 SER A O 1
ATOM 1063 N N . GLY A 1 138 ? -7.531 7.102 -4.561 1.00 75.19 138 GLY A N 1
ATOM 1064 C CA . GLY A 1 138 ? -7.396 6.581 -3.207 1.00 75.19 138 GLY A CA 1
ATOM 1065 C C . GLY A 1 138 ? -8.757 6.246 -2.608 1.00 75.19 138 GLY A C 1
ATOM 1066 O O . GLY A 1 138 ? -9.781 6.515 -3.240 1.00 75.19 138 GLY A O 1
ATOM 1067 N N . PRO A 1 139 ? -8.767 5.628 -1.422 1.00 78.56 139 PRO A N 1
ATOM 1068 C CA . PRO A 1 139 ? -9.994 5.417 -0.674 1.00 78.56 139 PRO A CA 1
ATOM 1069 C C . PRO A 1 139 ? -10.625 6.761 -0.301 1.00 78.56 139 PRO A C 1
ATOM 1071 O O . PRO A 1 139 ? -9.918 7.743 -0.055 1.00 78.56 139 PRO A O 1
ATOM 1074 N N . LYS A 1 140 ? -11.956 6.802 -0.327 1.00 81.06 140 LYS A N 1
ATOM 1075 C CA . LYS A 1 140 ? -12.728 7.957 0.122 1.00 81.06 140 LYS A CA 1
ATOM 1076 C C . LYS A 1 140 ? -12.942 7.855 1.632 1.00 81.06 140 LYS A C 1
ATOM 1078 O O . LYS A 1 140 ? -12.966 6.762 2.180 1.00 81.06 140 LYS A O 1
ATOM 1083 N N . ASP A 1 141 ? -13.117 9.000 2.278 1.00 81.75 141 ASP A N 1
ATOM 1084 C CA . ASP A 1 141 ? -13.235 9.083 3.738 1.00 81.75 141 ASP A CA 1
ATOM 1085 C C . ASP A 1 141 ? -14.629 8.631 4.249 1.00 81.75 141 ASP A C 1
ATOM 1087 O O . ASP A 1 141 ? -14.806 8.385 5.441 1.00 81.75 141 ASP A O 1
ATOM 1091 N N . ASP A 1 142 ? -15.622 8.516 3.359 1.00 83.31 142 ASP A N 1
ATOM 1092 C CA . ASP A 1 142 ? -17.023 8.191 3.664 1.00 83.31 142 ASP A CA 1
ATOM 1093 C C . ASP A 1 142 ? -17.284 6.689 3.844 1.00 83.31 142 ASP A C 1
ATOM 1095 O O . ASP A 1 142 ? -18.159 6.304 4.624 1.00 83.31 142 ASP A O 1
ATOM 1099 N N . ALA A 1 143 ? -16.530 5.834 3.151 1.00 86.25 143 ALA A N 1
ATOM 1100 C CA . ALA A 1 143 ? -16.725 4.394 3.187 1.00 86.25 143 ALA A CA 1
ATOM 1101 C C . ALA A 1 143 ? -15.402 3.619 3.066 1.00 86.25 143 ALA A C 1
ATOM 1103 O O . ALA A 1 143 ? -14.578 3.945 2.209 1.00 86.25 143 ALA A O 1
ATOM 1104 N N . PRO A 1 144 ? -15.235 2.534 3.849 1.00 89.25 144 PRO A N 1
ATOM 1105 C CA . PRO A 1 144 ? -14.047 1.698 3.778 1.00 89.25 144 PRO A CA 1
ATOM 1106 C C . PRO A 1 144 ? -13.916 1.046 2.401 1.00 89.25 144 PRO A C 1
ATOM 1108 O O . PRO A 1 144 ? -14.876 0.506 1.842 1.00 89.25 144 PRO A O 1
ATOM 1111 N N . SER A 1 145 ? -12.702 1.048 1.862 1.00 90.25 145 SER A N 1
ATOM 1112 C CA . SER A 1 145 ? -12.439 0.494 0.542 1.00 90.25 145 SER A CA 1
ATOM 1113 C C . SER A 1 145 ? -12.550 -1.036 0.508 1.00 90.25 145 SER A C 1
ATOM 1115 O O . SER A 1 145 ? -12.287 -1.721 1.505 1.00 90.25 145 SER A O 1
ATOM 1117 N N . PRO A 1 146 ? -12.838 -1.622 -0.671 1.00 88.19 146 PRO A N 1
ATOM 1118 C CA . PRO A 1 146 ? -12.820 -3.075 -0.848 1.00 88.19 146 PRO A CA 1
ATOM 1119 C C . PRO A 1 146 ? -11.466 -3.705 -0.491 1.00 88.19 146 PRO A C 1
ATOM 1121 O O . PRO A 1 146 ? -11.409 -4.814 0.034 1.00 88.19 146 PRO A O 1
ATOM 1124 N N . THR A 1 147 ? -10.365 -2.989 -0.740 1.00 87.31 147 THR A N 1
ATOM 1125 C CA . THR A 1 147 ? -9.012 -3.455 -0.407 1.00 87.31 147 THR A CA 1
ATOM 1126 C C . THR A 1 147 ? -8.804 -3.508 1.104 1.00 87.31 147 THR A C 1
ATOM 1128 O O . THR A 1 147 ? -8.198 -4.453 1.607 1.00 87.31 147 THR A O 1
ATOM 1131 N N . PHE A 1 148 ? -9.332 -2.526 1.841 1.00 90.88 148 PHE A N 1
ATOM 1132 C CA . PHE A 1 148 ? -9.266 -2.528 3.298 1.00 90.88 148 PHE A CA 1
ATOM 1133 C C . PHE A 1 148 ? -10.115 -3.638 3.905 1.00 90.88 148 PHE A C 1
ATOM 1135 O O . PHE A 1 148 ? -9.623 -4.379 4.753 1.00 90.88 148 PHE A O 1
ATOM 1142 N N . ARG A 1 149 ? -11.330 -3.849 3.387 1.00 92.50 149 ARG A N 1
ATOM 1143 C CA . ARG A 1 149 ? -12.168 -4.996 3.759 1.00 92.50 149 ARG A CA 1
ATOM 1144 C C . ARG A 1 149 ? -11.435 -6.327 3.611 1.00 92.50 149 ARG A C 1
ATOM 1146 O O . ARG A 1 149 ? -11.403 -7.105 4.560 1.00 92.50 149 ARG A O 1
ATOM 1153 N N . ARG A 1 150 ? -10.797 -6.563 2.461 1.00 89.00 150 ARG A N 1
ATOM 1154 C CA . ARG A 1 150 ? -10.007 -7.784 2.223 1.00 89.00 150 ARG A CA 1
ATOM 1155 C C . ARG A 1 150 ? -8.858 -7.928 3.217 1.00 89.00 150 ARG A C 1
ATOM 1157 O O . ARG A 1 150 ? -8.635 -9.012 3.748 1.00 89.00 150 ARG A O 1
ATOM 1164 N N . ALA A 1 151 ? -8.147 -6.839 3.510 1.00 89.88 151 ALA A N 1
ATOM 1165 C CA . ALA A 1 151 ? -7.071 -6.859 4.498 1.00 89.88 151 ALA A CA 1
ATOM 1166 C C . ALA A 1 151 ? -7.583 -7.217 5.907 1.00 89.88 151 ALA A C 1
ATOM 1168 O O . ALA A 1 151 ? -6.934 -7.991 6.612 1.00 89.88 151 ALA A O 1
ATOM 1169 N N . VAL A 1 152 ? -8.758 -6.706 6.292 1.00 92.25 152 VAL A N 1
ATOM 1170 C CA . VAL A 1 152 ? -9.421 -7.047 7.560 1.00 92.25 152 VAL A CA 1
ATOM 1171 C C . VAL A 1 152 ? -9.843 -8.517 7.588 1.00 92.25 152 VAL A C 1
ATOM 1173 O O . VAL A 1 152 ? -9.525 -9.203 8.555 1.00 92.25 152 VAL A O 1
ATOM 1176 N N . GLN A 1 153 ? -10.465 -9.036 6.524 1.00 92.12 153 GLN A N 1
ATOM 1177 C CA . GLN A 1 153 ? -10.847 -10.454 6.424 1.00 92.12 153 GLN A CA 1
ATOM 1178 C C . GLN A 1 153 ? -9.638 -11.385 6.571 1.00 92.12 153 GLN A C 1
ATOM 1180 O O . GLN A 1 153 ? -9.667 -12.324 7.365 1.00 92.12 153 GLN A O 1
ATOM 1185 N N . VAL A 1 154 ? -8.539 -11.086 5.872 1.00 90.25 154 VAL A N 1
ATOM 1186 C CA . VAL A 1 154 ? -7.281 -11.842 5.985 1.00 90.25 154 VAL A CA 1
ATOM 1187 C C . VAL A 1 154 ? -6.722 -11.786 7.409 1.00 90.25 154 VAL A C 1
ATOM 1189 O O . VAL A 1 154 ? -6.246 -12.797 7.925 1.00 90.25 154 VAL A O 1
ATOM 1192 N N . ALA A 1 155 ? -6.768 -10.622 8.063 1.00 90.69 155 ALA A N 1
ATOM 1193 C CA . ALA A 1 155 ? -6.307 -10.481 9.441 1.00 90.69 155 ALA A CA 1
ATOM 1194 C C . ALA A 1 155 ? -7.165 -11.298 10.422 1.00 90.69 155 ALA A C 1
ATOM 1196 O O . ALA A 1 155 ? -6.613 -11.996 11.270 1.00 90.69 155 ALA A O 1
ATOM 1197 N N . MET A 1 156 ? -8.491 -11.271 10.271 1.00 92.56 156 MET A N 1
ATOM 1198 C CA . MET A 1 156 ? -9.415 -12.069 11.084 1.00 92.56 156 MET A CA 1
ATOM 1199 C C . MET A 1 156 ? -9.210 -13.573 10.867 1.00 92.56 156 MET A C 1
ATOM 1201 O O . MET A 1 156 ? -9.160 -14.331 11.834 1.00 92.56 156 MET A O 1
ATOM 1205 N N . ALA A 1 157 ? -9.017 -14.012 9.619 1.00 92.00 157 ALA A N 1
ATOM 1206 C CA . ALA A 1 157 ? -8.739 -15.412 9.299 1.00 92.00 157 ALA A CA 1
ATOM 1207 C C . ALA A 1 157 ? -7.454 -15.911 9.978 1.00 92.00 157 ALA A C 1
ATOM 1209 O O . ALA A 1 157 ? -7.429 -17.010 10.530 1.00 92.00 157 ALA A O 1
ATOM 1210 N N . LYS A 1 158 ? -6.400 -15.085 9.992 1.00 90.44 158 LYS A N 1
ATOM 1211 C CA . LYS A 1 158 ? -5.149 -15.394 10.701 1.00 90.44 158 LYS A CA 1
ATOM 1212 C C . LYS A 1 158 ? -5.337 -15.465 12.212 1.00 90.44 158 LYS A C 1
ATOM 1214 O O . LYS A 1 158 ? -4.812 -16.379 12.834 1.00 90.44 158 LYS A O 1
ATOM 1219 N N . GLN A 1 159 ? -6.087 -14.526 12.791 1.00 90.31 159 GLN A N 1
ATOM 1220 C CA . GLN A 1 159 ? -6.370 -14.509 14.230 1.00 90.31 159 GLN A CA 1
ATOM 1221 C C . GLN A 1 159 ? -7.115 -15.769 14.682 1.00 90.31 159 GLN A C 1
ATOM 1223 O O . GLN A 1 159 ? -6.781 -16.323 15.720 1.00 90.31 159 GLN A O 1
ATOM 1228 N N . ARG A 1 160 ? -8.064 -16.261 13.879 1.00 89.00 160 ARG A N 1
ATOM 1229 C CA . ARG A 1 160 ? -8.824 -17.489 14.169 1.00 89.00 160 ARG A CA 1
ATOM 1230 C C . ARG A 1 160 ? -8.034 -18.782 14.015 1.00 89.00 160 ARG A C 1
ATOM 1232 O O . ARG A 1 160 ? -8.424 -19.785 14.587 1.00 89.00 160 ARG A O 1
ATOM 1239 N N . ALA A 1 161 ? -6.988 -18.784 13.193 1.00 84.94 161 ALA A N 1
ATOM 1240 C CA . ALA A 1 161 ? -6.168 -19.972 12.959 1.00 84.94 161 ALA A CA 1
ATOM 1241 C C . ALA A 1 161 ? -4.984 -20.096 13.931 1.00 84.94 161 ALA A C 1
ATOM 1243 O O . ALA A 1 161 ? -4.366 -21.154 13.991 1.00 84.94 161 ALA A O 1
ATOM 1244 N N . GLY A 1 162 ? -4.624 -19.006 14.616 1.00 72.44 162 GLY A N 1
ATOM 1245 C CA . GLY A 1 162 ? -3.538 -18.966 15.598 1.00 72.44 162 GLY A CA 1
ATOM 1246 C C . GLY A 1 162 ? -3.997 -18.962 17.058 1.00 72.44 162 GLY A C 1
ATOM 1247 O O . GLY A 1 162 ? -3.143 -18.824 17.931 1.00 72.44 162 GLY A O 1
ATOM 1248 N N . GLY A 1 163 ? -5.306 -19.051 17.311 1.00 51.78 163 GLY A N 1
ATOM 1249 C CA . GLY A 1 163 ? -5.898 -19.287 18.631 1.00 51.78 163 GLY A CA 1
ATOM 1250 C C . GLY A 1 163 ? -6.397 -20.717 18.731 1.00 51.78 163 GLY A C 1
ATOM 1251 O O . GLY A 1 163 ? -6.302 -21.274 19.843 1.00 51.78 163 GLY A O 1
#

Foldseek 3Di:
DDAAPQARHDQPDDFDDDPPGTHNDPVSVVLVVLLVLLVPDDPVVLVVQLVCQQQAAFPVPRHGGRWAWQKAKAWADAAADIDIDIDTDTGHLVVSLVRLVVRLVRLVVGQQRYPPVSVVVSVVRNVVSVCSNVVVDDDDSPDYDPNRSSVSSSVVSVVVVVD